Protein AF-A0A367M6N7-F1 (afdb_monomer_lite)

InterPro domains:
  IPR001910 Inosine/uridine-preferring nucleoside hydrolase domain [PF01156] (42-92)
  IPR015910 Inosine/uridine-preferring nucleoside hydrolase, conserved site [PS01247] (45-55)
  IPR023186 Inosine/uridine-preferring nucleoside hydrolase [PTHR12304] (40-93)
  IPR036452 Ribonucleoside hydrolase-like [G3DSA:3.90.245.10] (30-94)
  IPR036452 Ribonucleoside hydrolase-like [SSF53590] (38-93)

Sequence (94 aa):
MSRAARPCNRFCSLLLGLALLMPASLPLSAAETVAPPSPRTLIIDTDPGADDVIALLFAMASPKELKIQALTTVAGNVPLEKTARNARLALSLI

Foldseek 3Di:
DDDDDDDDPPPPPPVVPPPPPDDPDDPPPDPPPPPQDQADEDEEEEAQDPVNLVVLLVQVVCVRHHHYPYYHYDHDPHHPVCRVVNVVVSVVPD

Organism: Pseudomonas aeruginosa (NCBI:txid287)

Radius of gyration: 30.15 Å; chains: 1; bounding box: 44×47×88 Å

Structure (mmCIF, N/CA/C/O backbone):
data_AF-A0A367M6N7-F1
#
_entry.id   AF-A0A367M6N7-F1
#
loop_
_atom_site.group_PDB
_atom_site.id
_atom_site.type_symbol
_atom_site.label_atom_id
_atom_site.label_alt_id
_atom_site.label_comp_id
_atom_site.label_asym_id
_atom_site.label_entity_id
_atom_site.label_seq_id
_atom_site.pdbx_PDB_ins_code
_atom_site.Cartn_x
_atom_site.Cartn_y
_atom_site.Cartn_z
_atom_site.occupancy
_atom_site.B_iso_or_equiv
_atom_site.auth_seq_id
_atom_site.auth_comp_id
_atom_site.auth_asym_id
_atom_site.auth_atom_id
_atom_site.pdbx_PDB_model_num
ATOM 1 N N . MET A 1 1 ? 25.201 21.462 76.324 1.00 40.25 1 MET A N 1
ATOM 2 C CA . MET A 1 1 ? 25.162 22.513 75.274 1.00 40.25 1 MET A CA 1
ATOM 3 C C . MET A 1 1 ? 24.600 21.856 74.016 1.00 40.25 1 MET A C 1
ATOM 5 O O . MET A 1 1 ? 25.074 20.779 73.716 1.00 40.25 1 MET A O 1
ATOM 9 N N . SER A 1 2 ? 23.618 22.324 73.252 1.00 40.56 2 SER A N 1
ATOM 10 C CA . SER A 1 2 ? 22.663 23.425 73.344 1.00 40.56 2 SER A CA 1
ATOM 11 C C . SER A 1 2 ? 21.519 23.120 72.351 1.00 40.56 2 SER A C 1
ATOM 13 O O . SER A 1 2 ? 21.758 22.602 71.267 1.00 40.56 2 SER A O 1
ATOM 15 N N . ARG A 1 3 ? 20.305 23.422 72.814 1.00 43.47 3 ARG A N 1
ATOM 16 C CA . ARG A 1 3 ? 18.980 23.654 72.205 1.00 43.47 3 ARG A CA 1
ATOM 17 C C . ARG A 1 3 ? 18.753 23.575 70.682 1.00 43.47 3 ARG A C 1
ATOM 19 O O . ARG A 1 3 ? 19.431 24.190 69.871 1.00 43.47 3 ARG A O 1
ATOM 26 N N . ALA A 1 4 ? 17.609 22.956 70.388 1.00 53.44 4 ALA A N 1
ATOM 27 C CA . ALA A 1 4 ? 16.781 23.068 69.195 1.00 53.44 4 ALA A CA 1
ATOM 28 C C . ALA A 1 4 ? 16.248 24.492 68.923 1.00 53.44 4 ALA A C 1
ATOM 30 O O . ALA A 1 4 ? 15.905 25.205 69.865 1.00 53.44 4 ALA A O 1
ATOM 31 N N . ALA A 1 5 ? 16.030 24.827 67.645 1.00 49.66 5 ALA A N 1
ATOM 32 C CA . ALA A 1 5 ? 14.962 25.730 67.199 1.00 49.66 5 ALA A CA 1
ATOM 33 C C . ALA A 1 5 ? 14.628 25.489 65.711 1.00 49.66 5 ALA A C 1
ATOM 35 O O . ALA A 1 5 ? 15.511 25.413 64.862 1.00 49.66 5 ALA A O 1
ATOM 36 N N . ARG A 1 6 ? 13.329 25.316 65.445 1.00 48.94 6 ARG A N 1
ATOM 37 C CA . ARG A 1 6 ? 12.667 25.045 64.156 1.00 48.94 6 ARG A CA 1
ATOM 38 C C . ARG A 1 6 ? 12.320 26.378 63.427 1.00 48.94 6 ARG A C 1
ATOM 40 O O . ARG A 1 6 ? 12.773 27.428 63.866 1.00 48.94 6 ARG A O 1
ATOM 47 N N . PRO A 1 7 ? 11.465 26.396 62.385 1.00 50.66 7 PRO A N 1
ATOM 48 C CA . PRO A 1 7 ? 11.818 26.352 60.973 1.00 50.66 7 PRO A CA 1
ATOM 49 C C . PRO A 1 7 ? 11.402 27.634 60.214 1.00 50.66 7 PRO A C 1
ATOM 51 O O . PRO A 1 7 ? 10.690 28.504 60.716 1.00 50.66 7 PRO A O 1
ATOM 54 N N . CYS A 1 8 ? 11.848 27.719 58.963 1.00 54.44 8 CYS A N 1
ATOM 55 C CA . CYS A 1 8 ? 11.592 28.775 57.985 1.00 54.44 8 CYS A CA 1
ATOM 56 C C . CYS A 1 8 ? 10.089 28.915 57.641 1.00 54.44 8 CYS A C 1
ATOM 58 O O . CYS A 1 8 ? 9.622 28.364 56.652 1.00 54.44 8 CYS A O 1
ATOM 60 N N . ASN A 1 9 ? 9.318 29.637 58.465 1.00 51.97 9 ASN A N 1
ATOM 61 C CA . ASN A 1 9 ? 7.860 29.789 58.311 1.00 51.97 9 ASN A CA 1
ATOM 62 C C . ASN A 1 9 ? 7.405 31.230 57.997 1.00 51.97 9 ASN A C 1
ATOM 64 O O . ASN A 1 9 ? 6.254 31.581 58.240 1.00 51.97 9 ASN A O 1
ATOM 68 N N . ARG A 1 10 ? 8.294 32.096 57.483 1.00 55.16 10 ARG A N 1
ATOM 69 C CA . ARG A 1 10 ? 7.951 33.501 57.162 1.00 55.16 10 ARG A CA 1
ATOM 70 C C . ARG A 1 10 ? 7.925 33.857 55.677 1.00 55.16 10 ARG A C 1
ATOM 72 O O . ARG A 1 10 ? 7.322 34.865 55.335 1.00 55.16 10 ARG A O 1
ATOM 79 N N . PHE A 1 11 ? 8.488 33.035 54.792 1.00 49.69 11 PHE A N 1
ATOM 80 C CA . PHE A 1 11 ? 8.480 33.335 53.352 1.00 49.69 11 PHE A CA 1
ATOM 81 C C . PHE A 1 11 ? 7.232 32.825 52.612 1.00 49.69 11 PHE A C 1
ATOM 83 O O . PHE A 1 11 ? 6.897 33.349 51.557 1.00 49.69 11 PHE A O 1
ATOM 90 N N . CYS A 1 12 ? 6.494 31.861 53.175 1.00 49.31 12 CYS A N 1
ATOM 91 C CA . CYS A 1 12 ? 5.342 31.259 52.493 1.00 49.31 12 CYS A CA 1
ATOM 92 C C . CYS A 1 12 ? 4.021 32.039 52.667 1.00 49.31 12 CYS A C 1
ATOM 94 O O . CYS A 1 12 ? 3.079 31.817 51.912 1.00 49.31 12 CYS A O 1
ATOM 96 N N . SER A 1 13 ? 3.923 32.966 53.629 1.00 53.53 13 SER A N 1
ATOM 97 C CA . SER A 1 13 ? 2.638 33.614 53.952 1.00 53.53 13 SER A CA 1
ATOM 98 C C . SER A 1 13 ? 2.349 34.900 53.168 1.00 53.53 13 SER A C 1
ATOM 100 O O . SER A 1 13 ? 1.231 35.400 53.250 1.00 53.53 13 SER A O 1
ATOM 102 N N . LEU A 1 14 ? 3.314 35.445 52.411 1.00 54.31 14 LEU A N 1
ATOM 103 C CA . LEU A 1 14 ? 3.114 36.699 51.664 1.00 54.31 14 LEU A CA 1
ATOM 104 C C . LEU A 1 14 ? 2.555 36.498 50.246 1.00 54.31 14 LEU A C 1
ATOM 106 O O . LEU A 1 14 ? 1.976 37.421 49.686 1.00 54.31 14 LEU A O 1
ATOM 110 N N . LEU A 1 15 ? 2.677 35.295 49.679 1.00 52.09 15 LEU A N 1
ATOM 111 C CA . LEU A 1 15 ? 2.145 34.972 48.347 1.00 52.09 15 LEU A CA 1
ATOM 112 C C . LEU A 1 15 ? 0.683 34.501 48.372 1.00 52.09 15 LEU A C 1
ATOM 114 O O . LEU A 1 15 ? 0.019 34.523 47.341 1.00 52.09 15 LEU A O 1
ATOM 118 N N . LEU A 1 16 ? 0.152 34.135 49.544 1.00 50.97 16 LEU A N 1
ATOM 119 C CA . LEU A 1 16 ? -1.236 33.677 49.685 1.00 50.97 16 LEU A CA 1
ATOM 120 C C . LEU A 1 16 ? -2.253 34.826 49.843 1.00 50.97 16 LEU A C 1
ATOM 122 O O . LEU A 1 16 ? -3.455 34.590 49.799 1.00 50.97 16 LEU A O 1
ATOM 126 N N . GLY A 1 17 ? -1.787 36.068 50.023 1.00 54.38 17 GLY A N 1
ATOM 127 C CA . GLY A 1 17 ? -2.642 37.229 50.300 1.00 54.38 17 GLY A CA 1
ATOM 128 C C . GLY A 1 17 ? -3.198 37.961 49.074 1.00 54.38 17 GLY A C 1
ATOM 129 O O . GLY A 1 17 ? -4.101 38.775 49.231 1.00 54.38 17 GLY A O 1
ATOM 130 N N . LEU A 1 18 ? -2.698 37.692 47.862 1.00 53.00 18 LEU A N 1
ATOM 131 C CA . LEU A 1 18 ? -3.069 38.458 46.658 1.00 53.00 18 LEU A CA 1
ATOM 132 C C . LEU A 1 18 ? -3.920 37.676 45.641 1.00 53.00 18 LEU A C 1
ATOM 134 O O . LEU A 1 18 ? -4.220 38.188 44.569 1.00 53.00 18 LEU A O 1
ATOM 138 N N . ALA A 1 19 ? -4.330 36.447 45.967 1.00 51.25 19 ALA A N 1
ATOM 139 C CA . ALA A 1 19 ? -5.145 35.612 45.078 1.00 51.25 19 ALA A CA 1
ATOM 140 C C . ALA A 1 19 ? -6.669 35.784 45.276 1.00 51.25 19 ALA A C 1
ATOM 142 O O . ALA A 1 19 ? -7.452 35.224 44.517 1.00 51.25 19 ALA A O 1
ATOM 143 N N . LEU A 1 20 ? -7.108 36.561 46.275 1.00 51.59 20 LEU A N 1
ATOM 144 C CA . LEU A 1 20 ? -8.526 36.712 46.649 1.00 51.59 20 LEU A CA 1
ATOM 145 C C . LEU A 1 20 ? -9.262 37.876 45.954 1.00 51.59 20 LEU A C 1
ATOM 147 O O . LEU A 1 20 ? -10.392 38.183 46.319 1.00 51.59 20 LEU A O 1
ATOM 151 N N . LEU A 1 21 ? -8.657 38.522 44.951 1.00 56.50 21 LEU A N 1
ATOM 152 C CA . LEU A 1 21 ? -9.236 39.684 44.254 1.00 56.50 21 LEU A CA 1
ATOM 153 C C . LEU A 1 21 ? -9.593 39.432 42.779 1.00 56.50 21 LEU A C 1
ATOM 155 O O . LEU A 1 21 ? -9.721 40.382 42.012 1.00 56.50 21 LEU A O 1
ATOM 159 N N . MET A 1 22 ? -9.786 38.178 42.365 1.00 55.94 22 MET A N 1
ATOM 160 C CA . MET A 1 22 ? -10.315 37.873 41.029 1.00 55.94 22 MET A CA 1
ATOM 161 C C . MET A 1 22 ? -11.817 37.563 41.114 1.00 55.94 22 MET A C 1
ATOM 163 O O . MET A 1 22 ? -12.191 36.603 41.792 1.00 55.94 22 MET A O 1
ATOM 167 N N . PRO A 1 23 ? -12.699 38.335 40.452 1.00 52.56 23 PRO A N 1
ATOM 168 C CA . PRO A 1 23 ? -14.113 37.998 40.387 1.00 52.56 23 PRO A CA 1
ATOM 169 C C . PRO A 1 23 ? -14.305 36.724 39.552 1.00 52.56 23 PRO A C 1
ATOM 171 O O . PRO A 1 23 ? -13.884 36.630 38.399 1.00 52.56 23 PRO A O 1
ATOM 174 N N . ALA A 1 24 ? -14.947 35.734 40.168 1.00 60.62 24 ALA A N 1
ATOM 175 C CA . ALA A 1 24 ? -15.287 34.432 39.610 1.00 60.62 24 ALA A CA 1
ATOM 176 C C . ALA A 1 24 ? -16.470 34.511 38.629 1.00 60.62 24 ALA A C 1
ATOM 178 O O . ALA A 1 24 ? -17.546 33.975 38.887 1.00 60.62 24 ALA A O 1
ATOM 179 N N . SER A 1 25 ? -16.289 35.183 37.495 1.00 58.09 25 SER A N 1
ATOM 180 C CA . SER A 1 25 ? -17.302 35.198 36.436 1.00 58.09 25 SER A CA 1
ATOM 181 C C . SER A 1 25 ? -16.688 35.497 35.073 1.00 58.09 25 SER A C 1
ATOM 183 O O . SER A 1 25 ? -16.948 36.532 34.466 1.00 58.09 25 SER A O 1
ATOM 185 N N . LEU A 1 26 ? -15.880 34.561 34.579 1.00 55.44 26 LEU A N 1
ATOM 186 C CA . LEU A 1 26 ? -15.825 34.302 33.145 1.00 55.44 26 LEU A CA 1
ATOM 187 C C . LEU A 1 26 ? -16.809 33.160 32.877 1.00 55.44 26 LEU A C 1
ATOM 189 O O . LEU A 1 26 ? -16.650 32.094 33.480 1.00 55.44 26 LEU A O 1
ATOM 193 N N . PRO A 1 27 ? -17.835 33.343 32.028 1.00 50.19 27 PRO A N 1
ATOM 194 C CA . PRO A 1 27 ? -18.603 32.206 31.567 1.00 50.19 27 PRO A CA 1
ATOM 195 C C . PRO A 1 27 ? -17.625 31.314 30.806 1.00 50.19 27 PRO A C 1
ATOM 197 O O . PRO A 1 27 ? -16.982 31.751 29.851 1.00 50.19 27 PRO A O 1
ATOM 200 N N . LEU A 1 28 ? -17.476 30.083 31.290 1.00 50.31 28 LEU A N 1
ATOM 201 C CA . LEU A 1 28 ? -16.816 28.988 30.600 1.00 50.31 28 LEU A CA 1
ATOM 202 C C . LEU A 1 28 ? -17.589 28.785 29.291 1.00 50.31 28 LEU A C 1
ATOM 204 O O . LEU A 1 28 ? -18.601 28.088 29.247 1.00 50.31 28 LEU A O 1
ATOM 208 N N . SER A 1 29 ? -17.175 29.536 28.271 1.00 45.03 29 SER A N 1
ATOM 209 C CA . SER A 1 29 ? -17.692 29.491 26.915 1.00 45.03 29 SER A CA 1
ATOM 210 C C . SER A 1 29 ? -17.614 28.049 26.462 1.00 45.03 29 SER A C 1
ATOM 212 O O . SER A 1 29 ? -16.513 27.530 26.323 1.00 45.03 29 SER A O 1
ATOM 214 N N . ALA A 1 30 ? -18.796 27.448 26.327 1.00 53.38 30 ALA A N 1
ATOM 215 C CA . ALA A 1 30 ? -19.092 26.173 25.703 1.00 53.38 30 ALA A CA 1
ATOM 216 C C . ALA A 1 30 ? -17.983 25.122 25.855 1.00 53.38 30 ALA A C 1
ATOM 218 O O . ALA A 1 30 ? -16.992 25.117 25.129 1.00 53.38 30 ALA A O 1
ATOM 219 N N . ALA A 1 31 ? -18.232 24.139 26.720 1.00 50.62 31 ALA A N 1
ATOM 220 C CA . ALA A 1 31 ? -17.846 22.777 26.396 1.00 50.62 31 ALA A CA 1
ATOM 221 C C . ALA A 1 31 ? -18.395 22.471 24.994 1.00 50.62 31 ALA A C 1
ATOM 223 O O . ALA A 1 31 ? -19.540 22.054 24.828 1.00 50.62 31 ALA A O 1
ATOM 224 N N . GLU A 1 32 ? -17.602 22.782 23.975 1.00 43.69 32 GLU A N 1
ATOM 225 C CA . GLU A 1 32 ? -17.829 22.350 22.620 1.00 43.69 32 GLU A CA 1
ATOM 226 C C . GLU A 1 32 ? -17.641 20.845 22.701 1.00 43.69 32 GLU A C 1
ATO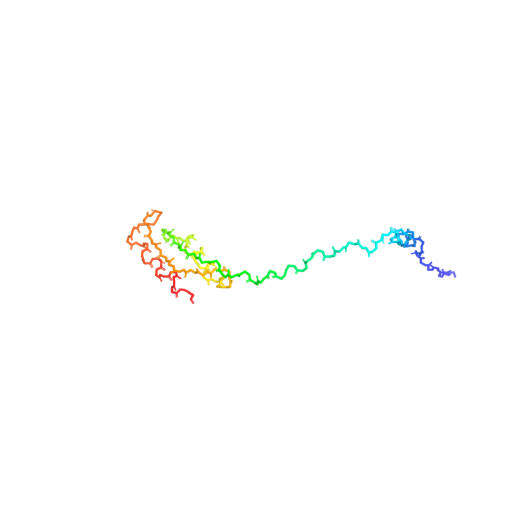M 228 O O . GLU A 1 32 ? -16.529 20.328 22.809 1.00 43.69 32 GLU A O 1
ATOM 233 N N . THR A 1 33 ? -18.756 20.127 22.791 1.00 47.97 33 THR A N 1
ATOM 234 C CA . THR A 1 33 ? -18.788 18.692 22.565 1.00 47.97 33 THR A CA 1
ATOM 235 C C . THR A 1 33 ? -18.427 18.482 21.101 1.00 47.97 33 THR A C 1
ATOM 237 O O . THR A 1 33 ? -19.292 18.258 20.257 1.00 47.97 33 THR A O 1
ATOM 240 N N . VAL A 1 34 ? -17.139 18.620 20.790 1.00 57.19 34 VAL A N 1
ATOM 241 C CA . VAL A 1 34 ? -16.550 18.165 19.545 1.00 57.19 34 VAL A CA 1
ATOM 242 C C . VAL A 1 34 ? -16.695 16.656 19.619 1.00 57.19 34 VAL A C 1
ATOM 244 O O . VA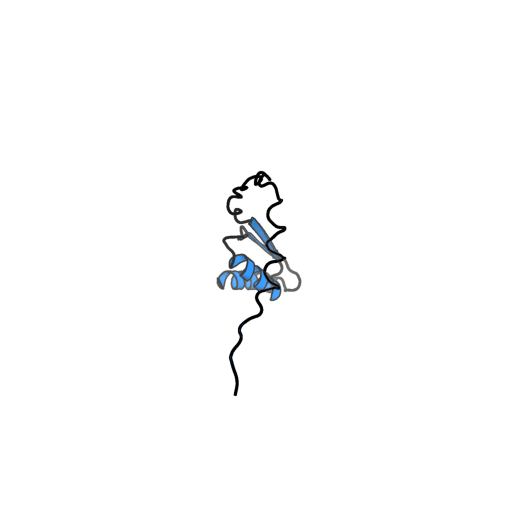L A 1 34 ? -15.963 15.979 20.343 1.00 57.19 34 VAL A O 1
ATOM 247 N N .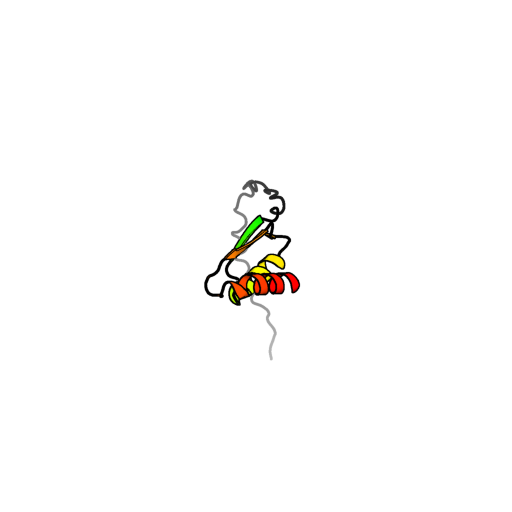 ALA A 1 35 ? -17.728 16.135 18.955 1.00 61.12 35 ALA A N 1
ATOM 248 C CA . ALA A 1 35 ? -17.846 14.710 18.697 1.00 61.12 35 ALA A CA 1
ATOM 249 C C . ALA A 1 35 ? -16.470 14.198 18.238 1.00 61.12 35 ALA A C 1
ATOM 251 O O . ALA A 1 35 ? -15.792 14.929 17.505 1.00 61.12 35 ALA A O 1
ATOM 252 N N . PRO A 1 36 ? -16.022 13.003 18.674 1.00 63.03 36 PRO A N 1
ATOM 253 C CA . PRO A 1 36 ? -14.720 12.498 18.260 1.00 63.03 36 PRO A CA 1
ATOM 254 C C . PRO A 1 36 ? -14.635 12.616 16.733 1.00 63.03 36 PRO A C 1
ATOM 256 O O . PRO A 1 36 ? -15.585 12.204 16.057 1.00 63.03 36 PRO A O 1
ATOM 259 N N . PRO A 1 37 ? -13.585 13.260 16.190 1.00 72.25 37 PRO A N 1
ATOM 260 C CA . PRO A 1 37 ? -13.530 13.556 14.770 1.00 72.25 37 PRO A CA 1
ATOM 261 C C . PRO A 1 37 ? -13.686 12.246 14.004 1.00 72.25 37 PRO A C 1
ATOM 263 O O . PRO A 1 37 ? -12.964 11.281 14.255 1.00 72.25 37 PRO A O 1
ATOM 266 N N . SER A 1 38 ? -14.669 12.193 13.105 1.00 85.19 38 SER A N 1
ATOM 267 C CA . SER A 1 38 ? -14.846 11.037 12.232 1.00 85.19 38 SER A CA 1
ATOM 268 C C . SER A 1 38 ? -13.544 10.788 11.464 1.00 85.19 38 SER A C 1
ATOM 270 O O . SER A 1 38 ? -12.944 11.775 11.014 1.00 85.19 38 SER A O 1
ATOM 272 N N . PRO A 1 39 ? -13.121 9.524 11.269 1.00 90.75 39 PRO A N 1
ATOM 273 C CA . PRO A 1 39 ? -11.879 9.226 10.571 1.00 90.75 39 PRO A CA 1
ATOM 274 C C . PRO A 1 39 ? -11.830 9.942 9.220 1.00 90.75 39 PRO A C 1
ATOM 276 O O . PRO A 1 39 ? -12.778 9.878 8.429 1.00 90.75 39 PRO A O 1
ATOM 279 N N . ARG A 1 40 ? -10.726 10.638 8.945 1.00 94.44 40 ARG A N 1
ATOM 280 C CA . ARG A 1 40 ? -10.512 11.327 7.672 1.00 94.44 40 ARG A CA 1
ATOM 281 C C . ARG A 1 40 ? -10.437 10.288 6.570 1.00 94.44 40 ARG A C 1
ATOM 283 O O . ARG A 1 40 ? -9.603 9.388 6.612 1.00 94.44 40 ARG A O 1
ATOM 290 N N . THR A 1 41 ? -11.316 10.412 5.585 1.00 94.94 41 THR A N 1
ATOM 291 C CA . THR A 1 41 ? -11.315 9.505 4.439 1.00 94.94 41 THR A CA 1
ATOM 292 C C . THR A 1 41 ? -10.234 9.935 3.452 1.00 94.94 41 THR A C 1
ATOM 294 O O . THR A 1 41 ? -10.181 11.104 3.078 1.00 94.94 41 THR A O 1
ATOM 297 N N . LEU A 1 42 ? -9.373 8.999 3.053 1.00 94.75 42 LEU A N 1
ATOM 298 C CA . LEU A 1 42 ? -8.207 9.237 2.205 1.00 94.75 42 LEU A CA 1
ATOM 299 C C . LEU A 1 42 ? -8.229 8.340 0.964 1.00 94.75 42 LEU A C 1
ATOM 301 O O . LEU A 1 42 ? -8.584 7.162 1.037 1.00 94.75 42 LEU A O 1
ATOM 305 N N . ILE A 1 43 ? -7.779 8.898 -0.157 1.00 95.69 43 ILE A N 1
ATOM 306 C CA . ILE A 1 43 ? -7.321 8.160 -1.336 1.00 95.69 43 ILE A CA 1
ATOM 307 C C . ILE A 1 43 ? -5.829 8.452 -1.449 1.00 95.69 43 ILE A C 1
ATOM 309 O O . ILE A 1 43 ? -5.436 9.616 -1.393 1.00 95.69 43 ILE A O 1
ATOM 313 N N . ILE A 1 44 ? -5.014 7.407 -1.546 1.00 95.00 44 ILE A N 1
ATOM 314 C CA . ILE A 1 44 ? -3.555 7.532 -1.577 1.00 95.00 44 ILE A CA 1
ATOM 315 C C . ILE A 1 44 ? -3.080 7.171 -2.981 1.00 95.00 44 ILE A C 1
ATOM 317 O O . ILE A 1 44 ? -3.400 6.091 -3.466 1.00 95.00 44 ILE A O 1
ATOM 321 N N . ASP A 1 45 ? -2.320 8.064 -3.609 1.00 94.19 45 ASP A N 1
ATOM 322 C CA . ASP A 1 45 ? -1.646 7.840 -4.889 1.00 94.19 45 ASP A CA 1
ATOM 323 C C . ASP A 1 45 ? -0.138 7.970 -4.666 1.00 94.19 45 ASP A C 1
ATOM 325 O O . ASP A 1 45 ? 0.327 9.022 -4.229 1.00 94.19 45 ASP A O 1
ATOM 329 N N . THR A 1 46 ? 0.611 6.885 -4.852 1.00 93.44 46 THR A N 1
ATOM 330 C CA . THR A 1 46 ? 2.033 6.814 -4.467 1.00 93.44 46 THR A CA 1
ATOM 331 C C . THR A 1 46 ? 2.802 5.811 -5.329 1.00 93.44 46 THR A C 1
ATOM 333 O O . THR A 1 46 ? 2.215 4.907 -5.923 1.00 93.44 46 THR A O 1
ATOM 336 N N . ASP A 1 47 ? 4.119 5.954 -5.425 1.00 93.25 47 ASP A N 1
ATOM 337 C CA . ASP A 1 47 ? 5.041 5.053 -6.110 1.00 93.25 47 ASP A CA 1
ATOM 338 C C . ASP A 1 47 ? 5.782 4.145 -5.114 1.00 93.25 47 ASP A C 1
ATOM 340 O O . ASP A 1 47 ? 6.975 4.314 -4.910 1.00 93.25 47 ASP A O 1
ATOM 344 N N . PRO A 1 48 ? 5.121 3.118 -4.542 1.00 90.06 48 PRO A N 1
ATOM 345 C CA . PRO A 1 48 ? 5.455 2.495 -3.259 1.00 90.06 48 PRO A CA 1
ATOM 346 C C . PRO A 1 48 ? 6.930 2.086 -3.110 1.00 90.06 48 PRO A C 1
ATOM 348 O O . PRO A 1 48 ? 7.321 0.936 -3.373 1.00 90.06 48 PRO A O 1
ATOM 351 N N . GLY A 1 49 ? 7.732 3.050 -2.660 1.00 91.25 49 GLY A N 1
ATOM 352 C CA . GLY A 1 49 ? 9.111 2.938 -2.221 1.00 91.25 49 GLY A CA 1
ATOM 353 C C . GLY A 1 49 ? 9.200 2.522 -0.763 1.00 91.25 49 GLY A C 1
ATOM 354 O O . GLY A 1 49 ? 8.206 2.213 -0.110 1.00 91.25 49 GLY A O 1
ATOM 355 N N . ALA A 1 50 ? 10.418 2.457 -0.233 1.00 90.56 50 ALA A N 1
ATOM 356 C CA . ALA A 1 50 ? 10.611 2.062 1.161 1.00 90.56 50 ALA A CA 1
ATOM 357 C C . ALA A 1 50 ? 9.929 3.044 2.134 1.00 90.56 50 ALA A C 1
ATOM 359 O O . ALA A 1 50 ? 9.324 2.627 3.118 1.00 90.56 50 ALA A O 1
ATOM 360 N N . ASP A 1 51 ? 10.008 4.336 1.836 1.00 92.12 51 ASP A N 1
ATOM 361 C CA . ASP A 1 51 ? 9.390 5.438 2.567 1.00 92.12 51 ASP A CA 1
ATOM 362 C C . ASP A 1 51 ? 7.862 5.455 2.438 1.00 92.12 51 ASP A C 1
ATOM 364 O O . ASP A 1 51 ? 7.171 5.553 3.455 1.00 92.12 51 ASP A O 1
ATOM 368 N N . ASP A 1 52 ? 7.324 5.261 1.235 1.00 93.69 52 ASP A N 1
ATOM 369 C CA . ASP A 1 52 ? 5.873 5.193 1.020 1.00 93.69 52 ASP A CA 1
ATOM 370 C C . ASP A 1 52 ? 5.231 4.008 1.739 1.00 93.69 52 ASP A C 1
ATOM 372 O O . ASP A 1 52 ? 4.143 4.123 2.303 1.00 93.69 52 ASP A O 1
ATOM 376 N N . VAL A 1 53 ? 5.911 2.856 1.751 1.00 93.62 53 VAL A N 1
ATOM 377 C CA . VAL A 1 53 ? 5.440 1.673 2.476 1.00 93.62 53 VAL A CA 1
ATOM 378 C C . VAL A 1 53 ? 5.360 1.972 3.971 1.00 93.62 53 VAL A C 1
ATOM 380 O O . VAL A 1 53 ? 4.361 1.636 4.601 1.00 93.62 53 VAL A O 1
ATOM 383 N N . ILE A 1 54 ? 6.358 2.651 4.541 1.00 94.06 54 ILE A N 1
ATOM 384 C CA . ILE A 1 54 ? 6.328 3.066 5.950 1.00 94.06 54 ILE A CA 1
ATOM 385 C C . ILE A 1 54 ? 5.167 4.038 6.203 1.00 94.06 54 ILE A C 1
ATOM 387 O O . ILE A 1 54 ? 4.436 3.876 7.182 1.00 94.06 54 ILE A O 1
ATOM 391 N N . ALA A 1 55 ? 4.953 5.012 5.316 1.00 93.56 55 ALA A N 1
ATOM 392 C CA . ALA A 1 55 ? 3.841 5.954 5.424 1.00 93.56 55 ALA A CA 1
ATOM 393 C C . ALA A 1 55 ? 2.476 5.247 5.360 1.00 93.56 55 ALA A C 1
ATOM 395 O O . ALA A 1 55 ? 1.587 5.539 6.164 1.00 93.56 55 ALA A O 1
ATOM 396 N N . LEU A 1 56 ? 2.323 4.276 4.456 1.00 94.19 56 LEU A N 1
ATOM 397 C CA . LEU A 1 56 ? 1.108 3.479 4.322 1.00 94.19 56 LEU A CA 1
ATOM 398 C C . LEU A 1 56 ? 0.855 2.627 5.572 1.00 94.19 56 LEU A C 1
ATOM 400 O O . LEU A 1 56 ? -0.274 2.588 6.057 1.00 94.19 56 LEU A O 1
ATOM 404 N N . LEU A 1 57 ? 1.897 2.016 6.146 1.00 93.88 57 LEU A N 1
ATOM 405 C CA . LEU A 1 57 ? 1.792 1.265 7.400 1.00 93.88 57 LEU A CA 1
ATOM 406 C C . LEU A 1 57 ? 1.344 2.158 8.561 1.00 93.88 57 LEU A C 1
ATOM 408 O O . LEU A 1 57 ? 0.449 1.770 9.310 1.00 93.88 57 LEU A O 1
ATOM 412 N N . PHE A 1 58 ? 1.897 3.368 8.692 1.00 93.94 58 PHE A N 1
ATOM 413 C CA . PHE A 1 58 ? 1.435 4.328 9.700 1.00 93.94 58 PHE A CA 1
ATOM 414 C C . PHE A 1 58 ? -0.017 4.748 9.474 1.00 93.94 58 PHE A C 1
ATOM 416 O O . PHE A 1 58 ? -0.788 4.827 10.430 1.00 93.94 58 PHE A O 1
ATOM 423 N N . ALA A 1 59 ? -0.410 4.981 8.221 1.00 93.50 59 ALA A N 1
ATOM 424 C CA . ALA A 1 59 ? -1.781 5.346 7.896 1.00 93.50 59 ALA A CA 1
ATOM 425 C C . ALA A 1 59 ? -2.771 4.220 8.244 1.00 93.50 59 ALA A C 1
ATOM 427 O O . ALA A 1 59 ? -3.838 4.483 8.798 1.00 93.50 59 ALA A O 1
ATOM 428 N N . ME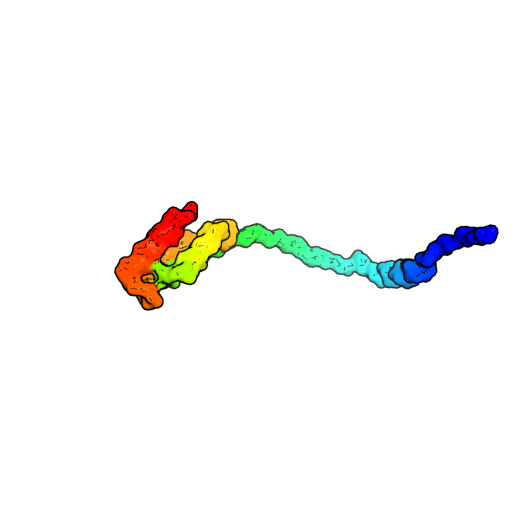T A 1 60 ? -2.399 2.965 7.976 1.00 92.69 60 MET A N 1
ATOM 429 C CA . MET A 1 60 ? -3.195 1.778 8.304 1.00 92.69 60 MET A CA 1
ATOM 430 C C . MET A 1 60 ? -3.225 1.472 9.808 1.00 92.69 60 MET A C 1
ATOM 432 O O . MET A 1 60 ? -4.243 1.000 10.311 1.00 92.69 60 MET A O 1
ATOM 436 N N . ALA A 1 61 ? -2.148 1.774 10.539 1.00 93.62 61 ALA A N 1
ATOM 437 C CA . ALA A 1 61 ? -2.065 1.578 11.987 1.00 93.62 61 ALA A CA 1
ATOM 438 C C . ALA A 1 61 ? -2.975 2.529 12.792 1.00 93.62 61 ALA A C 1
ATOM 440 O O . ALA A 1 61 ? -3.244 2.267 13.967 1.00 93.62 61 ALA A O 1
ATOM 441 N N . SER A 1 62 ? -3.498 3.590 12.166 1.00 93.31 62 SER A N 1
ATOM 442 C CA . SER A 1 62 ? -4.345 4.609 12.802 1.00 93.31 62 SER A CA 1
ATOM 443 C C . SER A 1 62 ? -5.791 4.627 12.265 1.00 93.31 62 SER A C 1
ATOM 445 O O . SER A 1 62 ? -6.273 5.678 11.834 1.00 93.31 62 SER A O 1
ATOM 447 N N . PRO A 1 63 ? -6.561 3.518 12.348 1.00 91.06 63 PRO A N 1
ATOM 448 C CA . PRO A 1 63 ? -7.903 3.422 11.752 1.00 91.06 63 PRO A CA 1
ATOM 449 C C . PRO A 1 63 ? -8.953 4.315 12.434 1.00 91.06 63 PRO A C 1
ATOM 451 O O . PRO A 1 63 ? -10.031 4.554 11.893 1.00 91.06 63 PRO A O 1
ATOM 454 N N . LYS A 1 64 ? -8.659 4.801 13.647 1.00 91.81 64 LYS A N 1
ATOM 455 C CA . LYS A 1 64 ? -9.513 5.753 14.374 1.00 91.81 64 LYS A CA 1
ATOM 456 C C . LYS A 1 64 ? -9.428 7.166 13.802 1.00 91.81 64 LYS A C 1
ATOM 458 O O . LYS A 1 64 ? -10.362 7.939 13.970 1.00 91.81 64 LYS A O 1
ATOM 463 N N 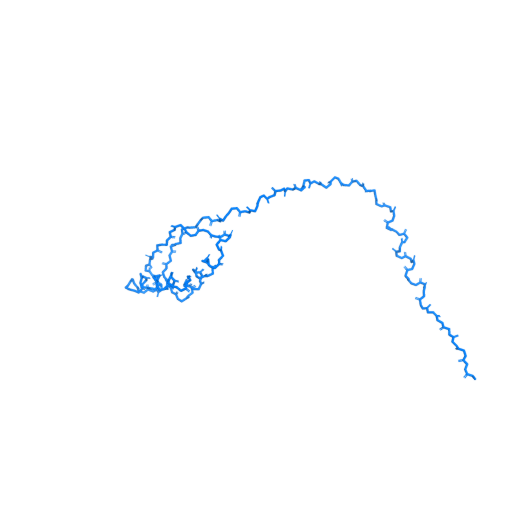. GLU A 1 65 ? -8.319 7.494 13.148 1.00 93.25 65 GLU A N 1
ATOM 464 C CA . GLU A 1 65 ? -8.047 8.829 12.616 1.00 93.25 65 GLU A CA 1
ATOM 465 C C . GLU A 1 65 ? -8.149 8.859 11.096 1.00 93.25 65 GLU A C 1
ATOM 467 O O . GLU A 1 65 ? -8.595 9.861 10.538 1.00 93.25 65 GLU A O 1
ATOM 472 N N . LEU A 1 66 ? -7.766 7.768 10.428 1.00 94.75 66 LEU A N 1
ATOM 473 C CA . LEU A 1 66 ? -7.663 7.677 8.979 1.00 94.75 66 LEU A CA 1
ATOM 474 C C . LEU A 1 66 ? -8.460 6.485 8.447 1.00 94.75 66 LEU A C 1
ATOM 476 O O . LEU A 1 66 ? -8.376 5.371 8.956 1.00 94.75 66 LEU A O 1
ATOM 480 N N . LYS A 1 67 ? -9.212 6.721 7.374 1.00 95.00 67 LYS A N 1
ATOM 481 C CA . LYS A 1 67 ? -9.937 5.701 6.619 1.00 95.00 67 LYS A CA 1
ATOM 482 C C . LYS A 1 67 ? -9.439 5.702 5.182 1.00 95.00 67 LYS A C 1
ATOM 484 O O . LYS A 1 67 ? -9.823 6.557 4.388 1.00 95.00 67 LYS A O 1
ATOM 489 N N . ILE A 1 68 ? -8.603 4.731 4.838 1.00 94.44 68 ILE A N 1
ATOM 490 C CA . ILE A 1 68 ? -8.106 4.570 3.469 1.00 94.44 68 ILE A CA 1
ATOM 491 C C . ILE A 1 68 ? -9.211 3.919 2.631 1.00 94.44 68 ILE A C 1
ATOM 493 O O . ILE A 1 68 ? -9.627 2.795 2.903 1.00 94.44 68 ILE A O 1
ATOM 497 N N . GLN A 1 69 ? -9.717 4.645 1.637 1.00 95.38 69 GLN A N 1
ATOM 498 C CA . GLN A 1 69 ? -10.803 4.199 0.760 1.00 95.38 69 GLN A CA 1
ATOM 499 C C . GLN A 1 69 ? -10.275 3.540 -0.518 1.00 95.38 69 GLN A C 1
ATOM 501 O O . GLN A 1 69 ? -10.917 2.635 -1.049 1.00 95.38 69 GLN A O 1
ATOM 506 N N . ALA A 1 70 ? -9.127 4.007 -1.013 1.00 94.56 70 ALA A N 1
ATOM 507 C CA . ALA A 1 70 ? -8.460 3.477 -2.194 1.00 94.56 70 ALA A CA 1
ATOM 508 C C . ALA A 1 70 ? -6.954 3.778 -2.157 1.00 94.56 70 ALA A C 1
ATOM 510 O O . ALA A 1 70 ? -6.524 4.768 -1.559 1.00 94.56 70 ALA A O 1
ATOM 511 N N . LEU A 1 71 ? -6.185 2.922 -2.831 1.00 94.44 71 LEU A N 1
ATOM 512 C CA . LEU A 1 71 ? -4.756 3.080 -3.086 1.00 94.44 71 LEU A CA 1
ATOM 513 C C . LEU A 1 71 ? -4.526 2.937 -4.594 1.00 94.44 71 LEU A C 1
ATOM 515 O O . LEU A 1 71 ? -4.892 1.913 -5.175 1.00 94.44 71 LEU A O 1
ATOM 519 N N . THR A 1 72 ? -3.925 3.943 -5.213 1.00 94.81 72 THR A N 1
ATOM 520 C CA . THR A 1 72 ? -3.446 3.906 -6.595 1.00 94.81 72 THR A CA 1
ATOM 521 C C . THR A 1 72 ? -1.928 3.969 -6.607 1.00 94.81 72 THR A C 1
ATOM 523 O O . THR A 1 72 ? -1.301 4.486 -5.681 1.00 94.81 72 THR A O 1
ATOM 526 N N . THR A 1 73 ? -1.332 3.358 -7.630 1.00 93.94 73 THR A N 1
ATOM 527 C CA . THR A 1 73 ? 0.120 3.317 -7.770 1.00 93.94 73 THR A CA 1
ATOM 528 C C . THR A 1 73 ? 0.560 3.957 -9.068 1.00 93.94 73 THR A C 1
ATOM 530 O O . THR A 1 73 ? 0.089 3.553 -10.134 1.00 93.94 73 THR A O 1
ATOM 533 N N . VAL A 1 74 ? 1.519 4.870 -8.982 1.00 93.38 74 VAL A N 1
ATOM 534 C CA . VAL A 1 74 ? 2.173 5.510 -10.126 1.00 93.38 74 VAL A CA 1
ATOM 535 C C . VAL A 1 74 ? 3.640 5.079 -10.188 1.00 93.38 74 VAL A C 1
ATOM 537 O O . VAL A 1 74 ? 4.187 4.584 -9.208 1.00 93.38 74 VAL A O 1
ATOM 540 N N . ALA A 1 75 ? 4.276 5.182 -11.354 1.00 90.88 75 ALA A N 1
ATOM 541 C CA . ALA A 1 75 ? 5.720 4.984 -11.463 1.00 90.88 75 ALA A CA 1
ATOM 542 C C . ALA A 1 75 ? 6.452 6.285 -11.107 1.00 90.88 75 ALA A C 1
ATOM 544 O O . ALA A 1 75 ? 6.126 7.338 -11.655 1.00 90.88 75 ALA A O 1
ATOM 545 N N . GLY A 1 76 ? 7.451 6.190 -10.232 1.00 88.81 76 GLY A N 1
ATOM 546 C CA . GLY A 1 76 ? 8.247 7.322 -9.753 1.00 88.81 76 GLY A CA 1
ATOM 547 C C . GLY A 1 76 ? 9.681 6.893 -9.441 1.00 88.81 76 GLY A C 1
ATOM 548 O O . GLY A 1 76 ? 10.401 6.438 -10.330 1.00 88.81 76 GLY A O 1
ATOM 549 N N . ASN A 1 77 ? 10.079 6.987 -8.174 1.00 88.12 77 ASN A N 1
ATOM 550 C CA . ASN A 1 77 ? 11.326 6.457 -7.619 1.00 88.12 77 ASN A CA 1
ATOM 551 C C . ASN A 1 77 ? 11.437 4.935 -7.789 1.00 88.12 77 ASN A C 1
ATOM 553 O O . ASN A 1 77 ? 12.538 4.383 -7.874 1.00 88.12 77 ASN A O 1
ATOM 557 N N . VAL A 1 78 ? 10.295 4.248 -7.842 1.00 89.06 78 VAL A N 1
ATOM 558 C CA . VAL A 1 78 ? 10.212 2.803 -8.051 1.00 89.06 78 VAL A CA 1
ATOM 559 C C . VAL A 1 78 ? 9.765 2.484 -9.487 1.00 89.06 78 VAL A C 1
ATOM 561 O O . VAL A 1 78 ? 8.769 3.043 -9.954 1.00 89.06 78 VAL A O 1
ATOM 564 N N . PRO A 1 79 ? 10.442 1.546 -10.189 1.00 88.62 79 PRO A N 1
ATOM 565 C CA . PRO A 1 79 ? 10.007 1.066 -11.501 1.00 88.62 79 PRO A CA 1
ATOM 566 C C . PRO A 1 79 ? 8.585 0.496 -11.476 1.00 88.62 79 PRO A C 1
ATOM 568 O O . PRO A 1 79 ? 8.212 -0.195 -10.523 1.00 88.62 79 PRO A O 1
ATOM 571 N N . LEU A 1 80 ? 7.819 0.721 -12.547 1.00 88.44 80 LEU A N 1
ATOM 572 C CA . LEU A 1 80 ? 6.402 0.348 -12.658 1.00 88.44 80 LEU A CA 1
ATOM 573 C C . LEU A 1 80 ? 6.138 -1.140 -12.365 1.00 88.44 80 LEU A C 1
ATOM 575 O O . LEU A 1 80 ? 5.114 -1.502 -11.795 1.00 88.44 80 LEU A O 1
ATOM 579 N N . GLU A 1 81 ? 7.076 -2.023 -12.700 1.00 88.12 81 GLU A N 1
ATOM 580 C CA . GLU A 1 81 ? 6.947 -3.468 -12.482 1.00 88.12 81 GLU A CA 1
ATOM 581 C C . GLU A 1 81 ? 6.964 -3.840 -10.992 1.00 88.12 81 GLU A C 1
ATOM 583 O O . GLU A 1 81 ? 6.478 -4.902 -10.593 1.00 88.12 81 GLU A O 1
ATOM 588 N N . LYS A 1 82 ? 7.548 -2.975 -10.156 1.00 90.50 82 LYS A N 1
ATOM 589 C CA . LYS A 1 82 ? 7.671 -3.174 -8.711 1.00 90.50 82 LYS A CA 1
ATOM 590 C C . LYS A 1 82 ? 6.583 -2.454 -7.926 1.00 90.50 82 LYS A C 1
ATOM 592 O O . LYS A 1 82 ? 6.282 -2.904 -6.823 1.00 90.50 82 LYS A O 1
ATOM 597 N N . THR A 1 83 ? 5.958 -1.410 -8.469 1.00 90.19 83 THR A N 1
ATOM 598 C CA . THR A 1 83 ? 4.987 -0.590 -7.725 1.00 90.19 83 THR A CA 1
ATOM 599 C C . THR A 1 83 ? 3.791 -1.421 -7.251 1.00 90.19 83 THR A C 1
ATOM 601 O O . THR A 1 83 ? 3.529 -1.518 -6.053 1.00 90.19 83 THR A O 1
ATOM 604 N N . ALA A 1 84 ? 3.137 -2.152 -8.156 1.00 88.56 84 ALA A N 1
ATOM 605 C CA . ALA A 1 84 ? 2.000 -3.008 -7.808 1.00 88.56 84 ALA A CA 1
ATOM 606 C C . ALA A 1 84 ? 2.370 -4.129 -6.815 1.00 88.56 84 ALA A C 1
ATOM 608 O O . ALA A 1 84 ? 1.582 -4.481 -5.932 1.00 88.56 84 ALA A O 1
ATOM 609 N N . ARG A 1 85 ? 3.584 -4.690 -6.933 1.00 92.56 85 ARG A N 1
ATOM 610 C CA . ARG A 1 85 ? 4.094 -5.706 -6.000 1.00 92.56 85 ARG A CA 1
ATOM 611 C C . ARG A 1 85 ? 4.312 -5.110 -4.610 1.00 92.56 85 ARG A C 1
ATOM 613 O O . ARG A 1 85 ? 3.864 -5.707 -3.635 1.00 92.56 85 ARG A O 1
ATOM 620 N N . ASN A 1 86 ? 4.984 -3.966 -4.520 1.00 92.88 86 ASN A N 1
ATOM 621 C CA . ASN A 1 86 ? 5.313 -3.321 -3.252 1.00 92.88 86 ASN A CA 1
ATOM 622 C C . ASN A 1 86 ? 4.052 -2.859 -2.516 1.00 92.88 86 ASN A C 1
ATOM 624 O O . ASN A 1 86 ? 3.923 -3.141 -1.328 1.00 92.88 86 ASN A O 1
ATOM 628 N N . ALA A 1 87 ? 3.085 -2.263 -3.223 1.00 91.56 87 ALA A N 1
ATOM 629 C CA . ALA A 1 87 ? 1.785 -1.916 -2.646 1.00 91.56 87 ALA A CA 1
ATOM 630 C C . ALA A 1 87 ? 1.075 -3.144 -2.058 1.00 91.56 87 ALA A C 1
ATOM 632 O O . ALA A 1 87 ? 0.620 -3.111 -0.918 1.00 91.56 87 ALA A O 1
ATOM 633 N N . ARG A 1 88 ? 1.020 -4.262 -2.798 1.00 91.81 88 ARG A N 1
ATOM 634 C CA . ARG A 1 88 ? 0.419 -5.508 -2.290 1.00 91.81 88 ARG A CA 1
ATOM 635 C C . ARG A 1 88 ? 1.134 -6.053 -1.062 1.00 91.81 88 ARG A C 1
ATOM 637 O O . ARG A 1 88 ? 0.468 -6.551 -0.162 1.00 91.81 88 ARG A O 1
ATOM 644 N N . LEU A 1 89 ? 2.464 -5.998 -1.046 1.00 92.56 89 LEU A N 1
ATOM 645 C CA . LEU A 1 89 ? 3.240 -6.435 0.109 1.00 92.56 89 LEU A CA 1
ATOM 646 C C . LEU A 1 89 ? 2.934 -5.555 1.319 1.00 92.56 89 LEU A C 1
ATOM 648 O O . LEU A 1 89 ? 2.601 -6.096 2.364 1.00 92.56 89 LEU A O 1
ATOM 652 N N . ALA A 1 90 ? 2.944 -4.232 1.165 1.00 90.31 90 ALA A N 1
ATOM 653 C CA . ALA A 1 90 ? 2.624 -3.298 2.241 1.00 90.31 90 ALA A CA 1
ATOM 654 C C . ALA A 1 90 ? 1.235 -3.548 2.845 1.00 90.31 90 ALA A C 1
ATOM 656 O O . ALA A 1 90 ? 1.105 -3.667 4.059 1.00 90.31 90 ALA A O 1
ATOM 657 N N . LEU A 1 91 ? 0.222 -3.728 1.992 1.00 88.62 91 LEU A N 1
ATOM 658 C CA . LEU A 1 91 ? -1.144 -4.044 2.419 1.00 88.62 91 LEU A CA 1
ATOM 659 C C . LEU A 1 91 ? -1.276 -5.415 3.099 1.00 88.62 91 LEU A C 1
ATOM 661 O O . LEU A 1 91 ? -2.263 -5.646 3.781 1.00 88.62 91 LEU A O 1
ATOM 665 N N . SER A 1 92 ? -0.326 -6.332 2.894 1.00 89.88 92 SER A N 1
ATOM 666 C CA . SER A 1 92 ? -0.347 -7.669 3.505 1.00 89.88 92 SER A CA 1
ATOM 667 C C . SER A 1 92 ? 0.339 -7.753 4.873 1.00 89.88 92 SER A C 1
ATOM 669 O O . SER A 1 92 ? 0.317 -8.815 5.490 1.00 89.88 92 SER A O 1
ATOM 671 N N . LEU A 1 93 ? 0.986 -6.674 5.327 1.00 84.44 93 LEU A N 1
ATOM 672 C CA . LEU A 1 93 ? 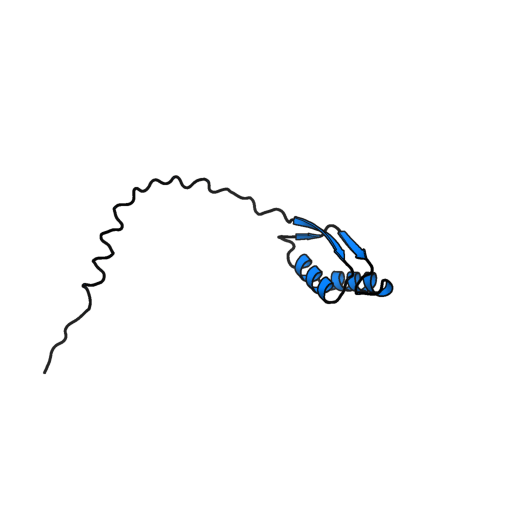1.767 -6.653 6.572 1.00 84.44 93 LEU A CA 1
ATOM 673 C C . LEU A 1 93 ? 0.947 -6.305 7.826 1.00 84.44 93 LEU A C 1
ATOM 675 O O . LEU A 1 93 ? 1.445 -6.509 8.933 1.00 84.44 93 LEU A O 1
ATOM 679 N N . ILE A 1 94 ? -0.264 -5.772 7.661 1.00 73.69 94 ILE A N 1
ATOM 680 C CA . ILE A 1 94 ? -1.207 -5.374 8.720 1.00 73.69 94 ILE A CA 1
ATOM 681 C C . ILE A 1 94 ? -2.519 -6.124 8.516 1.00 73.69 94 ILE A C 1
ATOM 683 O O . ILE A 1 94 ? -3.101 -6.550 9.537 1.00 73.69 94 ILE A O 1
#

Secondary structure (DSSP, 8-state):
---------SSSSSSSSSSTT--S-----------PPPPEEEEEEE---HHHHHHHHHHHH-TTTEEEEEEEE--SSS-HHHHHHHHHHHHT--

pLDDT: mean 76.33, std 19.75, range [40.25, 95.69]